Protein AF-A0A7C2K2W2-F1 (afdb_monomer_lite)

Organism: NCBI:txid2052148

pLDDT: mean 87.59, std 11.68, range [46.34, 98.06]

Secondary structure (DSSP, 8-state):
---HHHHHHHHHHHHHHHHIIIIIS---HHHHHHHH---HHHHHHHHHTSSPPPHHHHHHHHHHHHHHHSHHHHHHHH--B-TTS-B--HHHH----

Radius of gyration: 16.24 Å; chains: 1; bounding box: 38×26×45 Å

Foldseek 3Di:
DDDPVRLVVLQVVLLVLLLCVCPVVVDQLVNLCVQQVDDSVVSVCSNVVVDTDHSVSSVSSCVRSCVPRNPVVVLVVQFDADPVGDTDCPVVVDDPD

Sequence (97 aa):
MSTHVEELKFRLMTIDLLRAAKYKRNVTYRELSSKTGLPVTVLSRYAKGHVLPNAERARQLWRVLTKFVGLENELRSRIRFNEDGYFDNTDIIGDFN

Structure (mmCIF, N/CA/C/O backbone):
data_AF-A0A7C2K2W2-F1
#
_entry.id   AF-A0A7C2K2W2-F1
#
loop_
_atom_site.group_PDB
_atom_site.id
_atom_site.type_symbol
_atom_site.label_atom_id
_atom_site.label_alt_id
_atom_site.label_comp_id
_atom_site.label_asym_id
_atom_site.label_entity_id
_atom_site.label_seq_id
_atom_site.pdbx_PDB_ins_code
_atom_site.Cartn_x
_atom_site.Cartn_y
_atom_site.Cartn_z
_atom_site.occupancy
_atom_site.B_iso_or_equiv
_atom_site.auth_seq_id
_atom_site.auth_comp_id
_atom_site.auth_asym_id
_atom_site.auth_atom_id
_atom_site.pdbx_PDB_model_num
AT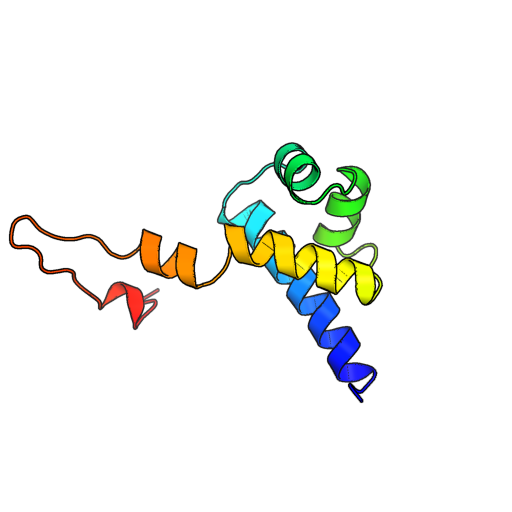OM 1 N N . MET A 1 1 ? -4.259 -16.576 18.080 1.00 54.97 1 MET A N 1
ATOM 2 C CA . MET A 1 1 ? -4.983 -15.286 18.053 1.00 54.97 1 MET A CA 1
ATOM 3 C C . MET A 1 1 ? -3.955 -14.203 17.815 1.00 54.97 1 MET A C 1
ATOM 5 O O . MET A 1 1 ? -2.950 -14.228 18.510 1.00 54.97 1 MET A O 1
ATOM 9 N N . SER A 1 2 ? -4.157 -13.313 16.842 1.00 73.56 2 SER A N 1
ATOM 10 C CA . SER A 1 2 ? -3.279 -12.148 16.709 1.00 73.56 2 SER A CA 1
ATOM 11 C C . SER A 1 2 ? -3.555 -11.177 17.851 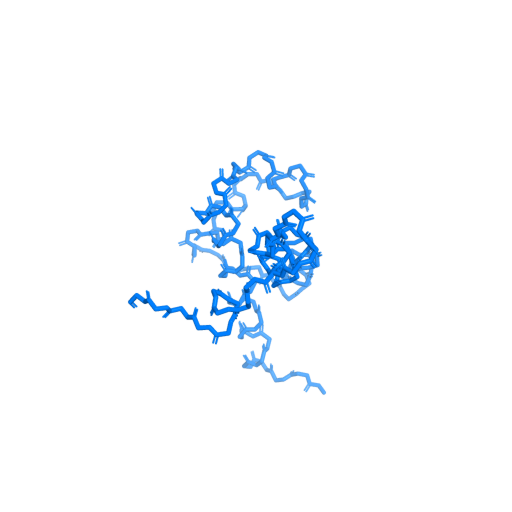1.00 73.56 2 SER A C 1
ATOM 13 O O . SER A 1 2 ? -4.714 -10.898 18.156 1.00 73.56 2 SER A O 1
ATOM 15 N N . THR A 1 3 ? -2.510 -10.657 18.475 1.00 92.44 3 THR A N 1
ATOM 16 C CA . THR A 1 3 ? -2.628 -9.610 19.492 1.00 92.44 3 THR A CA 1
ATOM 17 C C . THR A 1 3 ? -3.157 -8.312 18.870 1.00 92.44 3 THR A C 1
ATOM 19 O O . THR A 1 3 ? -2.979 -8.054 17.676 1.00 92.44 3 THR A O 1
ATOM 22 N N . HIS A 1 4 ? -3.758 -7.434 19.681 1.00 92.75 4 HIS A N 1
ATOM 23 C CA . HIS A 1 4 ? -4.175 -6.100 19.221 1.00 92.75 4 HIS A CA 1
ATOM 24 C C . HIS A 1 4 ? -3.022 -5.297 18.597 1.00 92.75 4 HIS A C 1
ATOM 26 O O . HIS A 1 4 ? -3.234 -4.511 17.672 1.00 92.75 4 HIS A O 1
ATOM 32 N N . VAL A 1 5 ? -1.796 -5.521 19.080 1.00 96.06 5 VAL A N 1
ATOM 33 C CA . VAL A 1 5 ? -0.581 -4.897 18.550 1.00 96.06 5 VAL A CA 1
ATOM 34 C C . VAL A 1 5 ? -0.282 -5.394 17.137 1.00 96.06 5 VAL A C 1
ATOM 36 O O . VAL A 1 5 ? -0.024 -4.580 16.254 1.00 96.06 5 VAL A O 1
ATOM 39 N N . GLU A 1 6 ? -0.344 -6.702 16.890 1.00 95.31 6 GLU A N 1
ATOM 40 C CA . GLU A 1 6 ? -0.125 -7.277 15.554 1.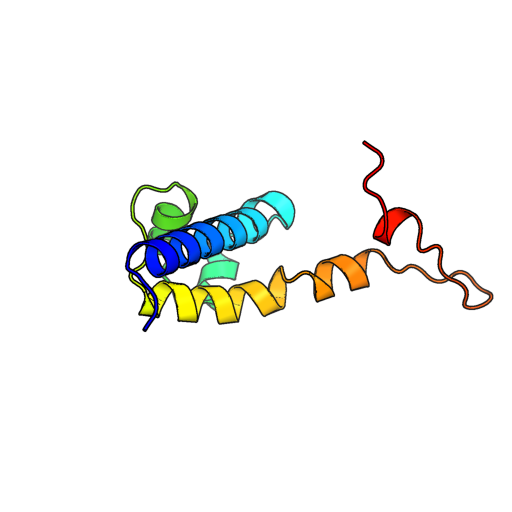00 95.31 6 GLU A CA 1
ATOM 41 C C . GLU A 1 6 ? -1.171 -6.792 14.550 1.00 95.31 6 GLU A C 1
ATOM 43 O O . GLU A 1 6 ? -0.837 -6.424 13.424 1.00 95.31 6 GLU A O 1
ATOM 48 N N . GLU A 1 7 ? -2.433 -6.708 14.968 1.00 95.50 7 GLU A N 1
ATOM 49 C CA . GLU A 1 7 ? -3.511 -6.222 14.111 1.00 95.50 7 GLU A CA 1
ATOM 50 C C .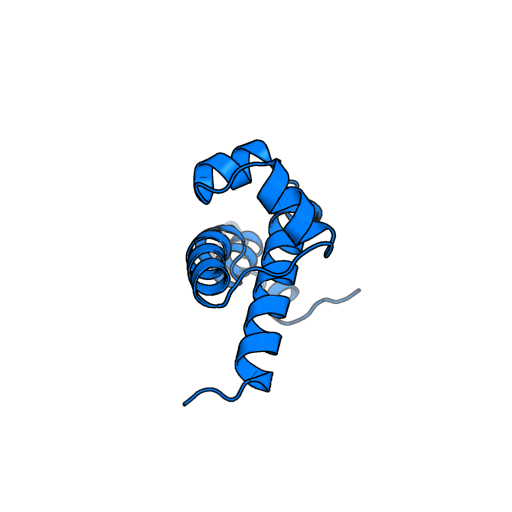 GLU A 1 7 ? -3.377 -4.723 13.800 1.00 95.50 7 GLU A C 1
ATOM 52 O O . GLU A 1 7 ? -3.690 -4.273 12.695 1.00 95.50 7 GLU A O 1
ATOM 57 N N . LEU A 1 8 ? -2.879 -3.919 14.744 1.00 96.88 8 LEU A N 1
ATOM 58 C CA . LEU A 1 8 ? -2.531 -2.524 14.481 1.00 96.88 8 LEU A CA 1
ATOM 59 C C . LEU A 1 8 ? -1.344 -2.408 13.516 1.00 96.88 8 LEU A C 1
ATOM 61 O O . LEU A 1 8 ? -1.444 -1.674 12.533 1.00 96.88 8 LEU A O 1
ATOM 65 N N . LYS A 1 9 ? -0.262 -3.162 13.749 1.00 97.12 9 LYS A N 1
ATOM 66 C CA . LYS A 1 9 ? 0.912 -3.194 12.861 1.00 97.12 9 LYS A CA 1
ATOM 67 C C . LYS A 1 9 ? 0.516 -3.553 11.432 1.00 97.12 9 LYS A C 1
ATOM 69 O O . LYS A 1 9 ? 0.884 -2.843 10.504 1.00 97.12 9 LYS A O 1
ATOM 74 N N . PHE A 1 10 ? -0.309 -4.583 11.253 1.00 97.00 10 PHE A N 1
ATOM 75 C CA . PHE A 1 10 ? -0.780 -4.993 9.931 1.00 97.00 10 PHE A CA 1
ATOM 76 C C . PHE A 1 10 ? -1.576 -3.890 9.214 1.00 97.00 10 PHE A C 1
ATOM 78 O O . PHE A 1 10 ? -1.386 -3.641 8.019 1.00 97.00 10 PHE A O 1
ATOM 85 N N . ARG A 1 11 ? -2.457 -3.189 9.939 1.00 97.44 11 ARG A N 1
ATOM 86 C CA . ARG A 1 11 ? -3.212 -2.056 9.383 1.00 97.44 11 ARG A CA 1
ATOM 87 C C . ARG A 1 11 ? -2.287 -0.930 8.930 1.00 97.44 11 ARG A C 1
ATOM 89 O O . ARG A 1 11 ? -2.494 -0.403 7.841 1.00 97.44 11 ARG A O 1
ATOM 96 N N . LEU A 1 12 ? -1.266 -0.603 9.720 1.00 97.62 12 LEU A N 1
ATOM 97 C CA . LEU A 1 12 ? -0.263 0.406 9.366 1.00 97.62 12 LEU A CA 1
ATOM 98 C C . LEU A 1 12 ? 0.541 -0.010 8.128 1.00 97.62 12 LEU A C 1
ATOM 100 O O . LEU A 1 12 ? 0.578 0.740 7.158 1.00 97.62 12 LEU A O 1
ATOM 104 N N . MET A 1 13 ? 1.049 -1.245 8.094 1.00 95.75 13 MET A N 1
ATOM 105 C CA . MET A 1 13 ? 1.758 -1.789 6.928 1.00 95.75 13 MET A CA 1
ATOM 106 C C . MET A 1 13 ? 0.908 -1.737 5.653 1.00 95.75 13 MET A C 1
ATOM 108 O O . MET A 1 13 ? 1.408 -1.447 4.568 1.00 95.75 13 MET A O 1
ATOM 112 N N . THR A 1 14 ? -0.399 -1.982 5.771 1.00 96.06 14 THR A N 1
ATOM 113 C CA . THR A 1 14 ? -1.327 -1.861 4.639 1.00 96.06 14 THR A CA 1
ATOM 114 C C . THR A 1 14 ? -1.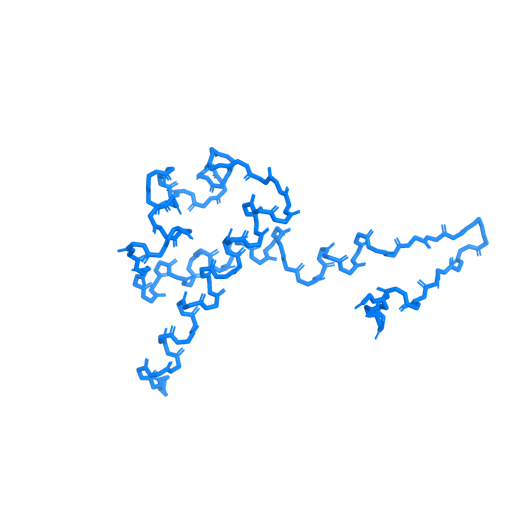423 -0.425 4.124 1.00 96.06 14 THR A C 1
ATOM 116 O O . THR A 1 14 ? -1.496 -0.211 2.912 1.00 96.06 14 THR A O 1
ATOM 119 N N . ILE A 1 15 ? -1.402 0.568 5.016 1.00 96.94 15 ILE A N 1
ATOM 120 C CA . ILE A 1 15 ? -1.362 1.980 4.624 1.00 96.94 15 ILE A CA 1
ATOM 121 C C . ILE A 1 15 ? -0.033 2.334 3.961 1.00 96.94 15 ILE A C 1
ATOM 123 O O . ILE A 1 15 ? -0.038 3.039 2.952 1.00 96.94 15 ILE A O 1
ATOM 127 N N . ASP A 1 16 ? 1.087 1.818 4.454 1.00 94.81 16 ASP A N 1
ATOM 128 C CA . ASP A 1 16 ? 2.390 2.060 3.832 1.00 94.81 16 ASP A CA 1
ATOM 129 C C . ASP A 1 16 ? 2.459 1.468 2.422 1.00 94.81 16 ASP A C 1
ATOM 131 O O . ASP A 1 16 ? 2.932 2.125 1.492 1.00 94.81 16 ASP A O 1
ATOM 135 N N . LEU A 1 17 ? 1.868 0.289 2.215 1.00 93.69 17 LEU A N 1
ATOM 136 C CA . LEU A 1 17 ? 1.728 -0.298 0.885 1.00 93.69 17 LEU A CA 1
ATOM 137 C C . LEU A 1 17 ? 0.826 0.550 -0.033 1.00 93.69 17 LEU A C 1
ATOM 139 O O . LEU A 1 17 ? 1.138 0.741 -1.209 1.00 93.69 17 LEU A O 1
ATOM 143 N N . LEU A 1 18 ? -0.267 1.115 0.496 1.00 95.38 18 LEU A N 1
ATOM 144 C CA . LEU A 1 18 ? -1.131 2.044 -0.247 1.00 95.38 18 LEU A CA 1
ATOM 145 C C . LEU A 1 18 ? -0.367 3.309 -0.661 1.00 95.38 18 LEU A C 1
ATOM 147 O O . LEU A 1 18 ? -0.506 3.784 -1.789 1.00 95.38 18 LEU A O 1
ATOM 151 N N . ARG A 1 19 ? 0.454 3.852 0.241 1.00 94.50 19 ARG A N 1
ATOM 152 C CA . ARG A 1 19 ? 1.312 5.012 -0.028 1.00 94.50 19 ARG A CA 1
ATOM 153 C C . ARG A 1 19 ? 2.371 4.686 -1.072 1.00 94.50 19 ARG A C 1
ATOM 155 O O . ARG A 1 19 ? 2.564 5.480 -1.987 1.00 94.50 19 ARG A O 1
ATOM 162 N N . ALA A 1 20 ? 2.998 3.513 -1.002 1.00 90.69 20 ALA A N 1
ATOM 163 C CA . ALA A 1 20 ? 3.930 3.054 -2.028 1.00 90.69 20 ALA A CA 1
ATOM 164 C C . ALA A 1 20 ? 3.248 2.980 -3.405 1.00 90.69 20 ALA A C 1
ATOM 166 O O . ALA A 1 20 ? 3.781 3.507 -4.382 1.00 90.69 20 ALA A O 1
ATOM 167 N N . ALA A 1 21 ? 2.026 2.439 -3.473 1.00 90.56 21 ALA A N 1
ATOM 168 C CA . ALA A 1 21 ? 1.223 2.432 -4.697 1.00 90.56 21 ALA A CA 1
ATOM 169 C C . ALA A 1 21 ? 1.000 3.848 -5.249 1.00 90.56 21 ALA A C 1
ATOM 171 O O . ALA A 1 21 ? 1.239 4.123 -6.425 1.00 90.56 21 ALA A O 1
ATOM 172 N N . LYS A 1 22 ? 0.553 4.763 -4.383 1.00 92.06 22 LYS A N 1
ATOM 173 C CA . LYS A 1 22 ? 0.191 6.130 -4.763 1.00 92.06 22 LYS A CA 1
ATOM 174 C C . LYS A 1 22 ? 1.401 6.968 -5.173 1.00 92.06 22 LYS A C 1
ATOM 176 O O . LYS A 1 22 ? 1.295 7.734 -6.130 1.00 92.06 22 LYS A O 1
ATOM 181 N N . TYR A 1 23 ? 2.493 6.900 -4.418 1.00 87.88 23 TYR A N 1
ATOM 182 C CA . TYR A 1 23 ? 3.603 7.849 -4.524 1.00 87.88 23 TYR A CA 1
ATOM 183 C C . TYR A 1 23 ? 4.799 7.281 -5.283 1.00 87.88 23 TYR A C 1
ATOM 185 O O . TYR A 1 23 ? 5.369 7.996 -6.095 1.00 87.88 23 TYR A O 1
ATOM 193 N N . LYS A 1 24 ? 5.152 6.003 -5.086 1.00 80.94 24 LYS A N 1
ATOM 194 C CA . LYS A 1 24 ? 6.307 5.398 -5.774 1.00 80.94 24 LYS A CA 1
ATOM 195 C C . LYS A 1 24 ? 5.963 4.909 -7.178 1.00 80.94 24 LYS A C 1
ATOM 197 O O . LYS A 1 24 ? 6.765 5.041 -8.089 1.00 80.94 24 LYS A O 1
ATOM 202 N N . ARG A 1 25 ? 4.758 4.364 -7.370 1.00 79.19 25 ARG A N 1
ATOM 203 C CA . ARG A 1 25 ? 4.283 3.876 -8.680 1.00 79.19 25 ARG A CA 1
ATOM 204 C C . ARG A 1 25 ? 3.422 4.894 -9.436 1.00 79.19 25 ARG A C 1
ATOM 206 O O . ARG A 1 25 ? 2.859 4.567 -10.472 1.00 79.19 25 ARG A O 1
ATOM 213 N N . ASN A 1 26 ? 3.299 6.108 -8.894 1.00 83.19 26 ASN A N 1
ATOM 214 C CA . ASN A 1 26 ? 2.517 7.226 -9.427 1.00 83.19 26 ASN A CA 1
ATOM 215 C C . ASN A 1 26 ? 1.059 6.886 -9.818 1.00 83.19 26 ASN A C 1
ATOM 217 O O . ASN A 1 26 ? 0.459 7.560 -10.652 1.00 83.19 26 ASN A O 1
ATOM 221 N N . VAL A 1 27 ? 0.458 5.870 -9.187 1.00 90.06 27 VAL A N 1
ATOM 222 C CA . VAL A 1 27 ? -0.924 5.453 -9.468 1.00 90.06 27 VAL A CA 1
ATOM 223 C C . VAL A 1 27 ? -1.889 6.518 -8.949 1.00 90.06 27 VAL A C 1
ATOM 225 O O . VAL A 1 27 ? -1.712 7.078 -7.861 1.00 90.06 27 VAL A O 1
ATOM 228 N N . THR A 1 28 ? -2.930 6.834 -9.707 1.00 94.75 28 THR A N 1
ATOM 229 C CA . THR A 1 28 ? -3.961 7.795 -9.307 1.00 94.75 28 THR A CA 1
ATOM 230 C C . THR A 1 28 ? -4.948 7.178 -8.317 1.00 94.75 28 THR A C 1
ATOM 232 O O . THR A 1 28 ? -5.168 5.966 -8.269 1.00 94.75 28 THR A O 1
ATOM 235 N N . TYR A 1 29 ? -5.630 8.017 -7.531 1.00 96.38 29 TYR A N 1
ATOM 236 C CA . TYR A 1 29 ? -6.694 7.511 -6.661 1.00 96.38 29 TYR A CA 1
ATOM 237 C C . TYR A 1 29 ? -7.862 6.896 -7.442 1.00 96.38 29 TYR A C 1
ATOM 239 O O . TYR A 1 29 ? -8.524 6.012 -6.909 1.00 96.38 29 TYR A O 1
ATOM 247 N N . ARG A 1 30 ? -8.117 7.328 -8.687 1.00 96.38 30 ARG A N 1
ATOM 248 C CA . ARG A 1 30 ? -9.170 6.741 -9.533 1.00 96.38 30 ARG A CA 1
ATOM 249 C C . ARG A 1 30 ? -8.827 5.303 -9.918 1.00 96.38 30 ARG A C 1
ATOM 251 O O . ARG A 1 30 ? -9.673 4.426 -9.790 1.00 96.38 30 ARG A O 1
ATOM 258 N N . GLU A 1 31 ? -7.582 5.044 -10.305 1.00 94.56 31 GLU A N 1
ATOM 259 C CA . GLU A 1 31 ? -7.112 3.687 -10.611 1.00 94.56 31 GLU A CA 1
ATOM 260 C C . GLU A 1 31 ? -7.113 2.793 -9.370 1.00 94.56 31 GLU A C 1
ATOM 262 O O . GLU A 1 31 ? -7.574 1.655 -9.429 1.00 94.56 31 GLU A O 1
ATOM 267 N N . LEU A 1 32 ? -6.655 3.312 -8.224 1.00 94.94 32 LEU A N 1
ATOM 268 C CA . LEU A 1 32 ? -6.742 2.590 -6.952 1.00 94.94 32 LEU A CA 1
ATOM 269 C C . LEU A 1 32 ? -8.197 2.291 -6.579 1.00 94.94 32 LEU A C 1
ATOM 271 O O . LEU A 1 32 ? -8.488 1.199 -6.101 1.00 94.94 32 LEU A O 1
ATOM 275 N N . SER A 1 33 ? -9.115 3.227 -6.821 1.00 96.69 33 SER A N 1
ATOM 276 C CA . SER A 1 33 ? -10.544 3.047 -6.565 1.00 96.69 33 SER A CA 1
ATOM 277 C C . SER A 1 33 ? -11.129 1.936 -7.434 1.00 96.69 33 SER A C 1
ATOM 279 O O . SER A 1 33 ? -11.738 1.016 -6.896 1.00 96.69 33 SER A O 1
ATOM 281 N N . SER A 1 34 ? -10.832 1.940 -8.737 1.00 95.50 34 SER A N 1
ATOM 282 C CA . SER A 1 34 ? -11.224 0.871 -9.665 1.00 95.50 34 SER A CA 1
ATOM 283 C C . SER A 1 34 ? -10.698 -0.507 -9.234 1.00 95.50 34 SER A C 1
ATOM 285 O O . SER A 1 34 ? -11.440 -1.485 -9.222 1.00 95.50 34 SER A O 1
ATOM 287 N N . LYS A 1 35 ? -9.438 -0.588 -8.789 1.00 92.69 35 LYS A N 1
ATOM 288 C CA . LYS A 1 35 ? -8.809 -1.856 -8.377 1.00 92.69 35 LYS A CA 1
ATOM 289 C C . LYS A 1 35 ? -9.289 -2.372 -7.019 1.00 92.69 35 LYS A C 1
ATOM 291 O O . LYS A 1 35 ? -9.359 -3.579 -6.816 1.00 92.69 35 LYS A O 1
ATOM 296 N N . THR A 1 36 ? -9.548 -1.475 -6.068 1.00 93.62 36 THR A N 1
ATOM 297 C CA . THR A 1 36 ? -9.863 -1.835 -4.671 1.00 93.62 36 THR A CA 1
ATOM 298 C C . THR A 1 36 ? -11.359 -1.858 -4.372 1.00 93.62 36 THR A C 1
ATOM 300 O O . THR A 1 36 ? -11.750 -2.353 -3.318 1.00 93.62 36 THR A O 1
ATOM 303 N N . GLY A 1 37 ? -12.190 -1.280 -5.245 1.00 95.12 37 GLY A N 1
ATOM 304 C CA . GLY A 1 37 ? -13.610 -1.035 -4.984 1.00 95.12 37 GLY A CA 1
ATOM 305 C C . GLY A 1 37 ? -13.865 0.029 -3.907 1.00 95.12 37 GLY A C 1
ATOM 306 O O . GLY A 1 37 ? -15.007 0.253 -3.510 1.00 95.12 37 GLY A O 1
ATOM 307 N N . LEU A 1 38 ? -12.817 0.688 -3.400 1.00 96.31 38 LEU A N 1
ATOM 308 C CA . LEU A 1 38 ? -12.933 1.728 -2.383 1.00 96.31 38 LEU A CA 1
ATOM 309 C C . LEU A 1 38 ? -13.115 3.099 -3.033 1.00 96.31 38 LEU A C 1
ATOM 311 O O . LEU A 1 38 ? -12.405 3.406 -3.989 1.00 96.31 38 LEU A O 1
ATOM 315 N N . PRO A 1 39 ? -13.978 3.979 -2.499 1.00 97.62 39 PRO A N 1
ATOM 316 C CA . PRO A 1 39 ? -14.079 5.345 -2.996 1.00 97.62 39 PRO A CA 1
ATOM 317 C C . PRO A 1 39 ? -12.746 6.098 -2.899 1.00 97.62 39 PRO A C 1
ATOM 319 O O . PRO A 1 39 ? -11.998 5.951 -1.929 1.00 97.62 39 PRO A O 1
ATOM 322 N N . VAL A 1 40 ? -12.491 6.983 -3.866 1.00 97.94 40 VAL A N 1
ATOM 323 C CA . VAL A 1 40 ? -11.318 7.881 -3.892 1.00 97.94 40 VAL A CA 1
ATOM 324 C C . VAL A 1 40 ? -11.136 8.628 -2.568 1.00 97.94 40 VAL A C 1
ATOM 326 O O . VAL A 1 40 ? -10.022 8.736 -2.056 1.00 97.94 40 VAL A O 1
ATOM 329 N N . THR A 1 41 ? -12.230 9.120 -1.987 1.00 97.81 41 THR A N 1
ATOM 330 C CA . THR A 1 41 ? -12.218 9.861 -0.719 1.00 97.81 41 THR A CA 1
ATOM 331 C C . THR A 1 41 ? -11.736 8.995 0.443 1.00 97.81 41 THR A C 1
ATOM 333 O O . THR A 1 41 ? -10.920 9.447 1.245 1.00 97.81 41 THR A O 1
ATOM 336 N N . VAL A 1 42 ? -12.168 7.732 0.505 1.00 98.00 42 VAL A N 1
ATOM 337 C CA . VAL A 1 42 ? -11.736 6.761 1.520 1.00 98.00 42 VAL A CA 1
ATOM 338 C C . VAL A 1 42 ? -10.245 6.469 1.374 1.00 98.00 42 VAL A C 1
ATOM 340 O O . VAL A 1 42 ? -9.495 6.600 2.341 1.00 98.00 42 VAL A O 1
ATOM 343 N N . LEU A 1 43 ? -9.795 6.168 0.154 1.00 97.81 43 LEU A N 1
ATOM 344 C CA . LEU A 1 43 ? -8.383 5.917 -0.143 1.00 97.81 43 LEU A CA 1
ATOM 345 C C . LEU A 1 43 ? -7.497 7.119 0.202 1.00 97.81 43 LEU A C 1
ATOM 347 O O . LEU A 1 43 ? -6.418 6.948 0.764 1.00 97.81 43 LEU A O 1
ATOM 351 N N . SER A 1 44 ? -7.957 8.341 -0.080 1.00 97.50 44 SER A N 1
ATOM 352 C CA . SER A 1 44 ? -7.221 9.555 0.273 1.00 97.50 44 SER A CA 1
ATOM 353 C C . SER A 1 44 ? -7.121 9.750 1.786 1.00 97.50 44 SER A C 1
ATOM 355 O O . SER A 1 44 ? -6.052 10.106 2.282 1.00 97.50 44 SER A O 1
ATOM 357 N N . ARG A 1 45 ? -8.196 9.487 2.542 1.00 98.06 45 ARG A N 1
ATOM 358 C CA . ARG A 1 45 ? -8.166 9.566 4.013 1.00 98.06 45 ARG A CA 1
ATOM 359 C C . ARG A 1 45 ? -7.199 8.550 4.614 1.00 98.06 45 ARG A C 1
ATOM 361 O O . ARG A 1 45 ? -6.451 8.916 5.516 1.00 98.06 45 ARG A O 1
ATOM 368 N N . TYR A 1 46 ? -7.178 7.333 4.077 1.00 98.00 46 TYR A N 1
ATOM 369 C CA . TYR A 1 46 ? -6.240 6.280 4.465 1.00 98.00 46 TYR A CA 1
ATOM 370 C C . TYR A 1 46 ? -4.791 6.659 4.148 1.00 98.00 46 TYR A C 1
ATOM 372 O O . TYR A 1 46 ? -3.956 6.680 5.046 1.00 98.00 46 TYR A O 1
ATOM 380 N N . ALA A 1 47 ? -4.493 7.052 2.906 1.00 96.25 47 ALA A N 1
ATOM 381 C CA . ALA A 1 47 ? -3.143 7.439 2.495 1.00 96.25 47 ALA A CA 1
ATOM 382 C C . ALA A 1 47 ? -2.609 8.649 3.284 1.00 96.25 47 ALA A C 1
ATOM 384 O O . ALA A 1 47 ? -1.431 8.694 3.632 1.00 96.25 47 ALA A O 1
ATOM 385 N N . LYS A 1 48 ? -3.470 9.612 3.630 1.00 95.50 48 LYS A N 1
ATOM 386 C CA . LYS A 1 48 ? -3.101 10.769 4.463 1.00 95.50 48 LYS A CA 1
ATOM 387 C C . LYS A 1 48 ? -3.023 10.451 5.963 1.00 95.50 48 LYS A C 1
ATOM 389 O O . LYS A 1 48 ? -2.518 11.271 6.713 1.00 95.50 48 LYS A O 1
ATOM 394 N N . GLY A 1 49 ? -3.480 9.277 6.402 1.00 94.56 49 GLY A N 1
ATOM 395 C CA . GLY A 1 49 ? -3.448 8.868 7.810 1.00 94.56 49 GLY A CA 1
ATOM 396 C C . GLY A 1 49 ? -4.562 9.459 8.682 1.00 94.56 49 GLY A C 1
ATOM 397 O O . GLY A 1 49 ? -4.515 9.316 9.895 1.00 94.56 49 GLY A O 1
ATOM 398 N N . HIS A 1 50 ? -5.588 10.084 8.094 1.00 96.81 50 HIS A N 1
ATOM 399 C CA . HIS A 1 50 ? -6.713 10.649 8.854 1.00 96.81 50 HIS A CA 1
ATOM 400 C C . HIS A 1 50 ? -7.593 9.581 9.512 1.00 96.81 50 HIS A C 1
ATOM 402 O O . HIS A 1 50 ? -8.318 9.874 10.458 1.00 96.81 50 HIS A O 1
ATOM 408 N N . VAL A 1 51 ? -7.616 8.373 8.945 1.00 96.62 51 VAL A N 1
ATOM 409 C CA . VAL A 1 51 ? -8.394 7.231 9.436 1.00 96.62 51 VAL A CA 1
ATOM 410 C C . VAL A 1 51 ? -7.624 5.959 9.100 1.00 96.62 51 VAL A C 1
ATOM 412 O O . VAL A 1 51 ? -7.062 5.855 8.010 1.00 96.62 51 VAL A O 1
ATOM 415 N N . LEU A 1 52 ? -7.637 4.979 10.003 1.00 96.62 52 LEU A N 1
ATOM 416 C CA . LEU A 1 52 ? -7.145 3.633 9.716 1.00 96.62 52 LEU A CA 1
ATOM 417 C C . LEU A 1 52 ? -8.294 2.726 9.257 1.00 96.62 52 LEU A C 1
ATOM 419 O O . LEU A 1 52 ? -9.396 2.808 9.807 1.00 96.62 52 LEU A O 1
ATOM 423 N N . PRO A 1 53 ? -8.066 1.830 8.284 1.00 97.12 53 PRO A N 1
ATOM 424 C CA . PRO A 1 53 ? -9.025 0.782 7.976 1.00 97.12 53 PRO A CA 1
ATOM 425 C C . PRO A 1 53 ? -9.246 -0.101 9.207 1.00 97.12 53 PRO A C 1
ATOM 427 O O . PRO A 1 53 ? -8.343 -0.301 10.022 1.00 97.12 53 PRO A O 1
ATOM 430 N N . ASN A 1 54 ? -10.439 -0.678 9.332 1.00 96.12 54 ASN A N 1
ATOM 431 C CA . ASN A 1 54 ? -10.620 -1.800 10.247 1.00 96.12 54 ASN A CA 1
ATOM 432 C C . ASN A 1 54 ? -9.846 -3.026 9.724 1.00 96.12 54 ASN A C 1
ATOM 434 O O . ASN A 1 54 ? -9.332 -3.034 8.602 1.00 96.12 54 ASN A O 1
ATOM 438 N N . ALA A 1 55 ? -9.742 -4.066 10.543 1.00 95.25 55 ALA A N 1
ATOM 439 C CA . ALA A 1 55 ? -8.922 -5.225 10.219 1.00 95.25 55 ALA A CA 1
ATOM 440 C C . ALA A 1 55 ? -9.341 -5.933 8.922 1.00 95.25 55 ALA A C 1
ATOM 442 O O . ALA A 1 55 ? -8.496 -6.333 8.122 1.00 95.25 55 ALA A O 1
ATOM 443 N N . GLU A 1 56 ? -10.645 -6.052 8.680 1.00 95.00 56 GLU A N 1
ATOM 444 C CA . GLU A 1 56 ? -11.172 -6.678 7.470 1.00 95.00 56 GLU A CA 1
ATOM 445 C C . GLU A 1 56 ? -10.854 -5.853 6.216 1.00 95.00 56 GLU A C 1
ATOM 447 O O . GLU A 1 56 ? -10.286 -6.379 5.256 1.00 95.00 56 GLU A O 1
ATOM 452 N N . ARG A 1 57 ? -11.128 -4.542 6.251 1.00 96.12 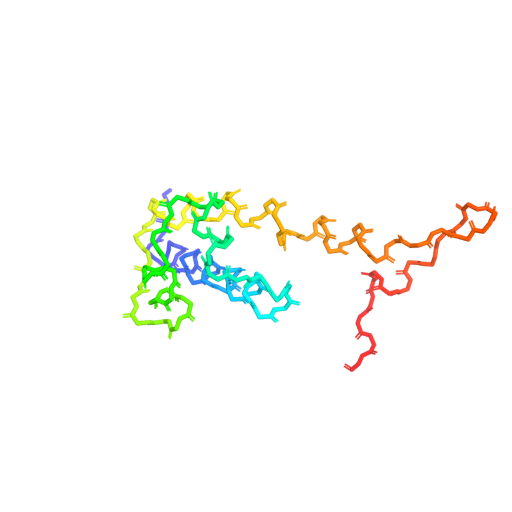57 ARG A N 1
ATOM 453 C CA . ARG A 1 57 ? -10.801 -3.600 5.169 1.00 96.12 57 ARG A CA 1
ATOM 454 C C . ARG A 1 57 ? -9.306 -3.578 4.885 1.00 96.12 57 ARG A C 1
ATOM 456 O O . ARG A 1 57 ? -8.919 -3.533 3.722 1.00 96.12 57 ARG A O 1
ATOM 463 N N . ALA A 1 58 ? -8.467 -3.645 5.918 1.00 97.25 58 ALA A N 1
ATOM 464 C CA . ALA A 1 58 ? -7.021 -3.720 5.751 1.00 97.25 58 ALA A CA 1
ATOM 465 C C . ALA A 1 58 ? -6.609 -5.003 5.021 1.00 97.25 58 ALA A C 1
ATOM 467 O O . ALA A 1 58 ? -5.853 -4.939 4.058 1.00 97.25 58 ALA A O 1
ATOM 468 N N . ARG A 1 59 ? -7.163 -6.163 5.397 1.00 95.94 59 ARG A N 1
ATOM 469 C CA . ARG A 1 59 ? -6.875 -7.438 4.715 1.00 95.94 59 ARG A CA 1
ATOM 470 C C . ARG A 1 59 ? -7.309 -7.423 3.248 1.00 95.94 59 ARG A C 1
ATOM 472 O O . ARG A 1 59 ? -6.564 -7.885 2.386 1.00 95.94 59 ARG A O 1
ATOM 479 N N . GLN A 1 60 ? -8.489 -6.878 2.952 1.00 95.38 60 GLN A N 1
ATOM 480 C CA . GLN A 1 60 ? -8.977 -6.725 1.577 1.00 95.38 60 GLN A CA 1
ATOM 481 C C . GLN A 1 60 ? -8.054 -5.814 0.762 1.00 95.38 60 GLN A C 1
ATOM 483 O O . GLN A 1 60 ? -7.602 -6.190 -0.319 1.00 95.38 60 GLN A O 1
ATOM 488 N N . LEU A 1 61 ? -7.721 -4.647 1.313 1.00 95.81 61 LEU A N 1
ATOM 489 C CA . LEU A 1 61 ? -6.846 -3.677 0.669 1.00 95.81 61 LEU A CA 1
ATOM 490 C C . LEU A 1 61 ? -5.440 -4.253 0.434 1.00 95.81 61 LEU A C 1
ATOM 492 O O . LEU A 1 61 ? -4.916 -4.140 -0.670 1.00 95.81 61 LEU A O 1
ATOM 496 N N . TRP A 1 62 ? -4.870 -4.950 1.419 1.00 95.62 62 TRP A N 1
ATOM 497 C CA . TRP A 1 62 ? -3.581 -5.637 1.313 1.00 95.62 62 TRP A CA 1
ATOM 498 C C . TRP A 1 62 ? -3.555 -6.649 0.165 1.00 95.62 62 TRP A C 1
ATOM 500 O O . TRP A 1 62 ? -2.648 -6.619 -0.666 1.00 95.62 62 TRP A O 1
ATOM 510 N N . ARG A 1 63 ? -4.575 -7.515 0.061 1.00 93.69 63 ARG A N 1
ATOM 511 C CA . ARG A 1 63 ? -4.681 -8.525 -1.012 1.00 93.69 63 ARG A CA 1
ATOM 512 C C . ARG A 1 63 ? -4.715 -7.913 -2.408 1.00 93.69 63 ARG A C 1
ATOM 514 O O . ARG A 1 63 ? -4.218 -8.521 -3.350 1.00 93.69 63 ARG A O 1
ATOM 521 N N . VAL A 1 64 ? -5.340 -6.748 -2.553 1.00 93.00 64 VAL A N 1
ATOM 522 C CA . VAL A 1 64 ? -5.389 -6.032 -3.830 1.00 93.00 64 VAL A CA 1
ATOM 523 C C . VAL A 1 64 ? -4.036 -5.381 -4.099 1.00 93.00 64 VAL A C 1
ATOM 525 O O . VAL A 1 64 ? -3.439 -5.628 -5.140 1.00 93.00 64 VAL A O 1
ATOM 528 N N . LEU A 1 65 ? -3.517 -4.595 -3.155 1.00 91.50 65 LEU A N 1
ATOM 529 C CA . LEU A 1 65 ? -2.298 -3.808 -3.342 1.00 91.50 65 LEU A CA 1
ATOM 530 C C . LEU A 1 65 ? -1.042 -4.661 -3.536 1.00 91.50 65 LEU A C 1
ATOM 532 O O . LEU A 1 65 ? -0.203 -4.303 -4.357 1.00 91.50 65 LEU A O 1
ATOM 536 N N . THR A 1 66 ? -0.915 -5.794 -2.842 1.00 90.06 66 THR A N 1
ATOM 537 C CA . THR A 1 66 ? 0.235 -6.707 -2.995 1.00 90.06 66 THR A CA 1
ATOM 538 C C . THR A 1 66 ? 0.363 -7.266 -4.408 1.00 90.06 66 THR A C 1
ATOM 540 O O . THR A 1 66 ? 1.474 -7.480 -4.872 1.00 90.06 66 THR A O 1
ATOM 543 N N . LYS A 1 67 ? -0.737 -7.413 -5.153 1.00 84.25 67 LYS A N 1
ATOM 544 C CA . LYS A 1 67 ? -0.685 -7.837 -6.562 1.00 84.25 67 LYS A CA 1
ATOM 545 C C . LYS A 1 67 ? -0.142 -6.768 -7.506 1.00 84.25 67 LYS A C 1
ATOM 547 O O . LYS A 1 67 ? 0.242 -7.090 -8.623 1.00 84.25 67 LYS A O 1
ATOM 552 N N . PHE A 1 68 ? -0.145 -5.502 -7.090 1.00 74.12 68 PHE A N 1
ATOM 553 C CA . PHE A 1 68 ? 0.304 -4.378 -7.917 1.00 74.12 68 PHE A CA 1
ATOM 554 C C . PHE A 1 68 ? 1.666 -3.847 -7.475 1.00 74.12 68 PHE A C 1
ATOM 556 O O . PHE A 1 68 ? 2.495 -3.518 -8.315 1.00 74.12 68 PHE A O 1
ATOM 563 N N . VAL A 1 69 ? 1.902 -3.794 -6.166 1.00 75.75 69 VAL A N 1
ATOM 564 C CA . VAL A 1 69 ? 3.071 -3.160 -5.533 1.00 75.75 69 VAL A CA 1
ATOM 565 C C . VAL A 1 69 ? 3.896 -4.165 -4.730 1.00 75.75 69 VAL A C 1
ATOM 567 O O . VAL A 1 69 ? 4.841 -3.791 -4.047 1.00 75.75 69 VAL A O 1
ATOM 570 N N . GLY A 1 70 ? 3.527 -5.446 -4.763 1.00 69.62 70 GLY A N 1
ATOM 571 C CA . GLY A 1 70 ? 4.264 -6.484 -4.059 1.00 69.62 70 GLY A CA 1
ATOM 572 C C . GLY A 1 70 ? 5.700 -6.600 -4.550 1.00 69.62 70 GLY A C 1
ATOM 573 O O . GLY A 1 70 ? 6.022 -6.258 -5.690 1.00 69.62 70 GLY A O 1
ATOM 574 N N . LEU A 1 71 ? 6.540 -7.136 -3.666 1.00 70.06 71 LEU A N 1
ATOM 575 C CA . LEU A 1 71 ? 7.965 -7.348 -3.894 1.00 70.06 71 LEU A CA 1
ATOM 576 C C . LEU A 1 71 ? 8.239 -8.096 -5.204 1.00 70.06 71 LEU A C 1
ATOM 578 O O . LEU A 1 71 ? 9.172 -7.751 -5.912 1.00 70.06 71 LEU A O 1
ATOM 582 N N . GLU A 1 72 ? 7.395 -9.063 -5.568 1.00 73.00 72 GLU A N 1
ATOM 583 C CA . GLU A 1 72 ? 7.544 -9.804 -6.822 1.00 73.00 72 GLU A CA 1
ATOM 584 C C . GLU A 1 72 ? 7.535 -8.884 -8.054 1.00 73.00 72 GLU A C 1
ATOM 586 O O . GLU A 1 72 ? 8.404 -9.006 -8.912 1.00 73.00 72 GLU A O 1
ATOM 591 N N . ASN A 1 73 ? 6.604 -7.928 -8.134 1.00 72.25 73 ASN A N 1
ATOM 592 C CA . ASN A 1 73 ? 6.549 -6.993 -9.261 1.00 72.25 73 ASN A CA 1
ATOM 593 C C . ASN A 1 73 ? 7.733 -6.024 -9.260 1.00 72.25 73 ASN A C 1
ATOM 595 O O . ASN A 1 73 ? 8.205 -5.633 -10.325 1.00 72.25 73 ASN A O 1
ATOM 599 N N . GLU A 1 74 ? 8.203 -5.620 -8.078 1.00 75.12 74 GLU A N 1
ATOM 600 C CA . GLU A 1 74 ? 9.409 -4.803 -7.936 1.00 75.12 74 GLU A CA 1
ATOM 601 C C . GLU A 1 74 ? 10.635 -5.554 -8.461 1.00 75.12 74 GLU A C 1
ATOM 603 O O . GLU A 1 74 ? 11.304 -5.062 -9.368 1.00 75.12 74 GLU A O 1
ATOM 608 N N . LEU A 1 75 ? 10.857 -6.778 -7.980 1.00 76.38 75 LEU A N 1
ATOM 609 C CA . LEU A 1 75 ? 11.958 -7.645 -8.396 1.00 76.38 75 LEU A CA 1
ATOM 610 C C . LEU A 1 75 ? 11.913 -7.922 -9.900 1.00 76.38 75 LEU A C 1
ATOM 612 O O . LEU A 1 75 ? 12.896 -7.694 -10.597 1.00 76.38 75 LEU A O 1
ATOM 616 N N . ARG A 1 76 ? 10.751 -8.327 -10.429 1.00 76.38 76 ARG A N 1
ATOM 617 C CA . ARG A 1 76 ? 10.570 -8.568 -11.869 1.00 76.38 76 ARG A CA 1
ATOM 618 C C . ARG A 1 76 ? 10.876 -7.336 -12.712 1.00 76.38 76 ARG A C 1
ATOM 620 O O . ARG A 1 76 ? 11.451 -7.483 -13.780 1.00 76.38 76 ARG A O 1
ATOM 627 N N . SER A 1 77 ? 10.519 -6.136 -12.248 1.00 74.56 77 SER A N 1
ATOM 628 C CA . SER A 1 77 ? 10.800 -4.902 -12.994 1.00 74.56 77 SER A CA 1
ATOM 629 C C . SER A 1 77 ? 12.281 -4.506 -13.024 1.00 74.56 77 SER A C 1
ATOM 631 O O . SER A 1 77 ? 12.675 -3.736 -13.899 1.00 74.56 77 SER A O 1
ATOM 633 N N . ARG A 1 78 ? 13.092 -5.028 -12.094 1.00 76.69 78 ARG A N 1
ATOM 634 C CA . ARG A 1 78 ? 14.543 -4.792 -12.032 1.00 76.69 78 ARG A CA 1
ATOM 635 C C . ARG A 1 78 ? 15.351 -5.821 -12.823 1.00 76.69 78 ARG A C 1
ATOM 637 O O . ARG A 1 78 ? 16.447 -5.508 -13.265 1.00 76.69 78 ARG A O 1
ATOM 644 N N . ILE A 1 79 ? 14.807 -7.017 -13.055 1.00 81.62 79 ILE A N 1
ATOM 645 C CA . ILE A 1 79 ? 15.472 -8.055 -13.853 1.00 81.62 79 ILE A CA 1
ATOM 646 C C . ILE A 1 79 ? 15.494 -7.628 -15.329 1.00 81.62 79 ILE A C 1
ATOM 648 O O . ILE A 1 79 ? 14.454 -7.590 -15.990 1.00 81.62 79 ILE A O 1
ATOM 652 N N . ARG A 1 80 ? 16.686 -7.330 -15.855 1.00 78.44 80 ARG A N 1
ATOM 653 C CA . ARG A 1 80 ? 16.927 -7.064 -17.281 1.00 78.44 80 ARG A CA 1
ATOM 654 C C . ARG A 1 80 ? 17.967 -8.037 -17.813 1.00 78.44 80 ARG A C 1
ATOM 656 O O . ARG A 1 80 ? 19.082 -8.083 -17.305 1.00 78.44 80 ARG A O 1
ATOM 663 N N . PHE A 1 81 ? 17.584 -8.797 -18.831 1.00 82.81 81 PHE A N 1
ATOM 664 C CA . PHE A 1 81 ? 18.477 -9.734 -19.502 1.00 82.81 81 PHE A CA 1
ATOM 665 C C . PHE A 1 81 ? 19.267 -9.023 -20.604 1.00 82.81 81 PHE A C 1
ATOM 667 O O . PHE A 1 81 ? 18.728 -8.148 -21.284 1.00 82.81 81 PHE A O 1
ATOM 674 N N . ASN A 1 82 ? 20.531 -9.401 -20.773 1.00 83.19 82 ASN A N 1
ATOM 675 C CA . ASN A 1 82 ? 21.336 -9.035 -21.933 1.00 83.19 82 ASN A CA 1
ATOM 676 C C . ASN A 1 82 ? 21.038 -9.968 -23.126 1.00 83.19 82 ASN A C 1
ATOM 678 O O . ASN A 1 82 ? 20.250 -10.909 -23.013 1.00 83.19 82 ASN A O 1
ATOM 682 N N . GLU A 1 83 ? 21.664 -9.698 -24.275 1.00 86.62 83 GLU A N 1
ATOM 683 C CA . GLU A 1 83 ? 21.471 -10.466 -25.520 1.00 86.62 83 GLU A CA 1
ATOM 684 C C . GLU A 1 83 ? 21.854 -11.952 -25.381 1.00 86.62 83 GLU A C 1
ATOM 686 O O . GLU A 1 83 ? 21.281 -12.801 -26.059 1.00 86.62 83 GLU A O 1
ATOM 691 N N . ASP A 1 84 ? 22.740 -12.272 -24.435 1.00 89.25 84 ASP A N 1
ATOM 692 C CA . ASP A 1 84 ? 23.214 -13.628 -24.141 1.00 89.25 84 ASP A CA 1
ATOM 693 C C . ASP A 1 84 ? 22.350 -14.372 -23.100 1.00 89.25 84 ASP A C 1
ATOM 695 O O . ASP A 1 84 ? 22.623 -15.527 -22.769 1.00 89.25 84 ASP A O 1
ATOM 699 N N . GLY A 1 85 ? 21.309 -13.729 -22.556 1.00 84.00 85 GLY A N 1
ATOM 700 C CA . GLY A 1 85 ? 20.389 -14.331 -21.585 1.00 84.00 85 GLY A CA 1
ATOM 701 C C . GLY A 1 85 ? 20.855 -14.306 -20.123 1.00 84.00 85 GLY A C 1
ATOM 702 O O . GLY A 1 85 ? 20.231 -14.948 -19.276 1.00 84.00 85 GLY A O 1
ATOM 703 N N . TYR A 1 86 ? 21.900 -13.546 -19.791 1.00 84.25 86 TYR A N 1
ATOM 704 C CA . TYR A 1 86 ? 22.319 -13.270 -18.413 1.00 84.25 86 TYR A CA 1
ATOM 705 C C . TYR A 1 86 ? 21.654 -11.994 -17.890 1.00 84.25 86 TYR A C 1
ATOM 707 O O . TYR A 1 86 ? 21.362 -11.078 -18.655 1.00 84.25 86 TYR A O 1
ATOM 715 N N . PHE A 1 87 ? 21.431 -11.903 -16.580 1.00 83.56 87 PHE A N 1
ATOM 716 C CA . PHE A 1 87 ? 20.987 -10.669 -15.930 1.00 83.56 87 PHE A CA 1
ATOM 717 C C . PHE A 1 87 ? 21.874 -10.370 -14.725 1.00 83.56 87 PHE A C 1
ATOM 719 O O . PHE A 1 87 ? 22.270 -11.281 -13.996 1.00 83.56 87 PHE A O 1
ATOM 726 N N . ASP A 1 88 ? 22.176 -9.092 -14.521 1.00 78.44 88 ASP A N 1
ATOM 727 C CA . ASP A 1 88 ? 22.893 -8.628 -13.340 1.00 78.44 88 ASP A CA 1
ATOM 728 C C . ASP A 1 88 ? 21.926 -8.591 -12.150 1.00 78.44 88 ASP A C 1
ATOM 730 O O . ASP A 1 88 ? 20.848 -7.995 -12.218 1.00 78.44 88 ASP A O 1
ATOM 734 N N . ASN A 1 89 ? 22.282 -9.277 -11.066 1.00 76.44 89 ASN A N 1
ATOM 735 C CA . ASN A 1 89 ? 21.487 -9.305 -9.846 1.00 76.44 89 ASN A CA 1
ATOM 736 C C . ASN A 1 89 ? 21.933 -8.251 -8.825 1.00 76.44 89 ASN A C 1
ATOM 738 O O . ASN A 1 89 ? 21.264 -8.112 -7.807 1.00 76.44 89 ASN A O 1
ATOM 742 N N . THR A 1 90 ? 22.994 -7.484 -9.079 1.00 75.62 90 THR A N 1
ATOM 743 C CA . THR A 1 90 ? 23.551 -6.510 -8.128 1.00 75.62 90 THR A CA 1
ATOM 744 C C . THR A 1 90 ? 22.490 -5.509 -7.643 1.00 75.62 90 THR A C 1
ATOM 746 O O . THR A 1 90 ? 22.324 -5.340 -6.435 1.00 75.62 90 THR A O 1
ATOM 749 N N . ASP A 1 91 ? 21.660 -4.980 -8.552 1.00 67.25 91 ASP A N 1
ATOM 750 C CA . ASP A 1 91 ? 20.543 -4.054 -8.256 1.00 67.25 91 ASP A CA 1
ATOM 751 C C . ASP A 1 91 ? 19.349 -4.699 -7.511 1.00 67.25 91 ASP A C 1
ATOM 753 O O . ASP A 1 91 ? 18.393 -4.025 -7.095 1.00 67.25 91 ASP A O 1
ATOM 757 N N . ILE A 1 92 ? 19.358 -6.030 -7.393 1.00 72.44 92 ILE A N 1
ATOM 758 C CA . ILE A 1 92 ? 18.336 -6.836 -6.715 1.00 72.44 92 ILE A CA 1
ATOM 759 C C . ILE A 1 92 ? 18.750 -7.138 -5.269 1.00 72.44 92 ILE A C 1
ATOM 761 O O . ILE A 1 92 ? 17.894 -7.169 -4.384 1.00 72.44 92 ILE A O 1
ATOM 765 N N . ILE A 1 93 ? 20.044 -7.374 -5.031 1.00 72.44 93 ILE A N 1
ATOM 766 C CA . ILE A 1 93 ? 20.600 -7.742 -3.716 1.00 72.44 93 ILE A CA 1
ATOM 767 C C . ILE A 1 93 ? 21.111 -6.541 -2.908 1.00 72.44 93 ILE A C 1
ATOM 769 O O . ILE A 1 93 ? 21.285 -6.682 -1.697 1.00 72.44 93 ILE A O 1
ATOM 773 N N . GLY A 1 94 ? 21.300 -5.370 -3.523 1.00 59.41 94 GLY A N 1
ATOM 774 C CA . GLY A 1 94 ? 21.710 -4.145 -2.833 1.00 59.41 94 GLY A CA 1
ATOM 775 C C . GLY A 1 94 ? 21.024 -2.896 -3.384 1.00 59.41 94 GLY A C 1
ATOM 776 O O . GLY A 1 94 ? 20.828 -2.767 -4.587 1.00 59.41 94 GLY A O 1
ATOM 777 N N . ASP A 1 95 ? 20.663 -1.969 -2.495 1.00 57.62 95 ASP A N 1
ATOM 778 C CA . ASP A 1 95 ? 20.283 -0.599 -2.859 1.00 57.62 95 ASP A CA 1
ATOM 779 C C . ASP A 1 95 ? 21.508 0.278 -2.556 1.00 57.62 95 ASP A C 1
ATOM 781 O O . ASP A 1 95 ? 21.734 0.667 -1.410 1.00 57.62 95 ASP A O 1
ATOM 785 N N . PHE A 1 96 ? 22.384 0.476 -3.546 1.00 55.69 96 PHE A N 1
ATOM 786 C CA . PHE A 1 96 ? 23.529 1.378 -3.408 1.00 55.69 96 PHE A CA 1
ATOM 787 C C . PHE A 1 96 ? 23.053 2.813 -3.674 1.00 55.69 96 PHE A C 1
ATOM 789 O O . PHE A 1 96 ? 23.119 3.290 -4.804 1.00 55.69 96 PHE A O 1
ATOM 796 N N . ASN A 1 97 ? 22.529 3.473 -2.638 1.00 46.34 97 ASN A N 1
ATOM 797 C CA . ASN A 1 97 ? 22.281 4.920 -2.585 1.00 46.34 97 ASN A CA 1
ATOM 798 C C . ASN A 1 97 ? 22.386 5.440 -1.151 1.00 46.34 97 ASN A C 1
ATOM 800 O O . ASN A 1 97 ? 21.708 4.870 -0.266 1.00 46.34 97 ASN A O 1
#

InterPro domains:
  IPR001387 Cro/C1-type, helix-turn-helix domain [PF01381] (22-61)
  IPR001387 Cro/C1-type, helix-turn-helix domain [SM00530] (17-71)
  IPR001387 Cro/C1-type, helix-turn-helix domain [cd00093] (18-65)
  IPR010982 Lambda repressor-like, DNA-binding domain superfamily [SSF47413] (10-66)
  IPR050118 Purine/Pyrimidine Phosphoribosyltransferase [PTHR43864] (6-95)